Protein AF-A0A9D4EEW9-F1 (afdb_monomer_lite)

Structure (mmCIF, N/CA/C/O backbone):
data_AF-A0A9D4EEW9-F1
#
_entry.id   AF-A0A9D4EEW9-F1
#
loop_
_atom_site.group_PDB
_atom_site.id
_atom_site.type_symbol
_atom_site.label_atom_id
_atom_site.label_alt_id
_atom_site.label_comp_id
_atom_site.label_asym_id
_atom_site.label_entity_id
_atom_site.label_seq_id
_atom_site.pdbx_PDB_ins_code
_atom_site.Cartn_x
_atom_site.Cartn_y
_atom_site.Cartn_z
_atom_site.occupancy
_atom_site.B_iso_or_equiv
_atom_site.auth_seq_id
_atom_site.auth_comp_id
_atom_site.auth_asym_id
_atom_site.auth_atom_id
_atom_site.pdbx_PDB_model_num
ATOM 1 N N . MET A 1 1 ? 6.931 -8.726 -40.936 1.00 43.47 1 MET A N 1
ATOM 2 C CA . MET A 1 1 ? 6.658 -7.958 -39.705 1.00 43.47 1 MET A CA 1
ATOM 3 C C . MET A 1 1 ? 7.820 -8.198 -38.766 1.00 43.47 1 MET A C 1
ATOM 5 O O . MET A 1 1 ? 7.999 -9.318 -38.311 1.00 43.47 1 MET A O 1
ATOM 9 N N . THR A 1 2 ? 8.683 -7.208 -38.579 1.00 43.66 2 THR A N 1
ATOM 10 C CA . THR A 1 2 ? 9.798 -7.294 -37.635 1.00 43.66 2 THR A CA 1
ATOM 11 C C . THR A 1 2 ? 9.231 -7.143 -36.231 1.00 43.66 2 THR A C 1
ATOM 13 O O . THR A 1 2 ? 8.738 -6.078 -35.870 1.00 43.66 2 THR A O 1
ATOM 16 N N . VAL A 1 3 ? 9.260 -8.224 -35.452 1.00 52.47 3 VAL A N 1
ATOM 17 C CA . VAL A 1 3 ? 9.038 -8.158 -34.007 1.00 52.47 3 VAL A CA 1
ATOM 18 C C . VAL A 1 3 ? 10.222 -7.377 -33.454 1.00 52.47 3 VAL A C 1
ATOM 20 O O . VAL A 1 3 ? 11.323 -7.903 -33.313 1.00 52.47 3 VAL A O 1
ATOM 23 N N . GLN A 1 4 ? 10.038 -6.075 -33.265 1.00 56.97 4 GLN A N 1
ATOM 24 C CA . GLN A 1 4 ? 11.023 -5.258 -32.583 1.00 56.97 4 GLN A CA 1
ATOM 25 C C . GLN A 1 4 ? 11.020 -5.761 -31.140 1.00 56.97 4 GLN A C 1
ATOM 27 O O . GLN A 1 4 ? 10.039 -5.567 -30.425 1.00 56.97 4 GLN A O 1
ATOM 32 N N . ASN A 1 5 ? 12.057 -6.508 -30.752 1.00 61.94 5 ASN A N 1
ATOM 33 C CA . ASN A 1 5 ? 12.209 -6.998 -29.387 1.00 61.94 5 ASN A CA 1
ATOM 34 C C . ASN A 1 5 ? 12.212 -5.782 -28.458 1.00 61.94 5 ASN A C 1
ATOM 36 O O . ASN A 1 5 ? 13.200 -5.049 -28.390 1.00 61.94 5 ASN A O 1
ATOM 40 N N . ALA A 1 6 ? 11.082 -5.527 -27.802 1.00 70.56 6 ALA A N 1
ATOM 41 C CA . ALA A 1 6 ? 10.978 -4.459 -26.830 1.00 70.56 6 ALA A CA 1
ATOM 42 C C . ALA A 1 6 ? 11.908 -4.809 -25.665 1.00 70.56 6 ALA A C 1
ATOM 44 O O . ALA A 1 6 ? 11.765 -5.852 -25.026 1.00 70.56 6 ALA A O 1
ATOM 45 N N . VAL A 1 7 ? 12.907 -3.963 -25.429 1.00 78.56 7 VAL A N 1
ATOM 46 C CA . VAL A 1 7 ? 13.790 -4.102 -24.274 1.00 78.56 7 VAL A CA 1
ATOM 47 C C . VAL A 1 7 ? 13.032 -3.569 -23.068 1.00 78.56 7 VAL A C 1
ATOM 49 O O . VAL A 1 7 ? 12.778 -2.370 -22.968 1.00 78.56 7 VAL A O 1
ATOM 52 N N . TYR A 1 8 ? 12.650 -4.466 -22.163 1.00 83.25 8 TYR A N 1
ATOM 53 C CA . TYR A 1 8 ? 11.972 -4.102 -20.926 1.00 83.25 8 TYR A CA 1
ATOM 54 C C . TYR A 1 8 ? 13.001 -3.835 -19.837 1.00 83.25 8 TYR A C 1
ATOM 56 O O . TYR A 1 8 ? 13.790 -4.709 -19.477 1.00 83.25 8 TYR A O 1
ATOM 64 N N . ILE A 1 9 ? 12.978 -2.616 -19.309 1.00 86.69 9 ILE A N 1
ATOM 65 C CA . ILE A 1 9 ? 13.817 -2.216 -18.184 1.00 86.69 9 ILE A CA 1
ATOM 66 C C . ILE A 1 9 ? 12.969 -2.340 -16.911 1.00 86.69 9 ILE A C 1
ATOM 68 O O . ILE A 1 9 ? 11.866 -1.789 -16.872 1.00 86.69 9 ILE A O 1
ATOM 72 N N . PRO A 1 10 ? 13.440 -3.053 -15.871 1.00 89.88 10 PRO A N 1
ATOM 73 C CA . PRO A 1 10 ? 12.740 -3.115 -14.594 1.00 89.88 10 PRO A CA 1
ATOM 74 C C . PRO A 1 10 ? 12.556 -1.726 -13.974 1.00 89.88 10 PRO A C 1
ATOM 76 O O . PRO A 1 10 ? 13.435 -0.871 -14.086 1.00 89.88 10 PRO A O 1
ATOM 79 N N . CYS A 1 11 ? 11.453 -1.528 -13.249 1.00 92.12 11 CYS A N 1
ATOM 80 C CA . CYS A 1 11 ? 11.247 -0.303 -12.481 1.00 92.12 11 CYS A CA 1
ATOM 81 C C . CYS A 1 11 ? 12.386 -0.075 -11.474 1.00 92.12 11 CYS A C 1
ATOM 83 O O . CYS A 1 11 ? 12.859 -1.008 -10.813 1.00 92.12 11 CYS A O 1
ATOM 85 N N . GLN A 1 12 ? 12.814 1.180 -11.354 1.00 94.44 12 GLN A N 1
ATOM 86 C CA . GLN A 1 12 ? 13.804 1.594 -10.363 1.00 94.44 12 GLN A CA 1
ATOM 87 C C . GLN A 1 12 ? 13.201 1.561 -8.955 1.00 94.44 12 GLN A C 1
ATOM 89 O O . GLN A 1 12 ? 11.977 1.547 -8.792 1.00 94.44 12 GLN A O 1
ATOM 94 N N . GLU A 1 13 ? 14.054 1.541 -7.930 1.00 93.50 13 GLU A N 1
ATOM 95 C CA . GLU A 1 13 ? 13.582 1.678 -6.551 1.00 93.50 13 GLU A CA 1
ATOM 96 C C . GLU A 1 13 ? 12.758 2.959 -6.381 1.00 93.50 13 GLU A C 1
ATOM 98 O O . GLU A 1 13 ? 13.073 3.998 -6.958 1.00 93.50 13 GLU A O 1
ATOM 103 N N . GLY A 1 14 ? 11.660 2.866 -5.630 1.00 93.38 14 GLY A N 1
ATOM 104 C CA . GLY A 1 14 ? 10.712 3.972 -5.488 1.00 93.38 14 GLY A CA 1
ATOM 105 C C . GLY A 1 14 ? 9.769 4.167 -6.682 1.00 93.38 14 GLY A C 1
ATOM 106 O O . GLY A 1 14 ? 9.018 5.141 -6.693 1.00 93.38 14 GLY A O 1
ATOM 107 N N . THR A 1 15 ? 9.748 3.248 -7.657 1.00 95.88 15 THR A N 1
ATOM 108 C CA . THR A 1 15 ? 8.775 3.251 -8.763 1.00 95.88 15 THR A CA 1
ATOM 109 C C . THR A 1 15 ? 8.151 1.873 -8.999 1.00 95.88 15 THR A C 1
ATOM 111 O O . THR A 1 15 ? 8.751 0.847 -8.674 1.00 95.88 15 THR A O 1
ATOM 114 N N . TYR A 1 16 ? 6.952 1.841 -9.588 1.00 95.38 16 TYR A N 1
ATOM 115 C CA . TYR A 1 16 ? 6.202 0.611 -9.835 1.00 95.38 16 TYR A CA 1
ATOM 116 C C . TYR A 1 16 ? 5.394 0.639 -11.142 1.00 95.38 16 TYR A C 1
ATOM 118 O O . TYR A 1 16 ? 5.084 1.698 -11.688 1.00 95.38 16 TYR A O 1
ATOM 126 N N . SER A 1 17 ? 5.011 -0.539 -11.633 1.00 94.25 17 SER A N 1
ATOM 127 C CA . SER A 1 17 ? 3.988 -0.705 -12.670 1.00 94.25 17 SER A CA 1
ATOM 128 C C . SER A 1 17 ? 3.111 -1.907 -12.336 1.00 94.25 17 SER A C 1
ATOM 130 O O . SER A 1 17 ? 3.601 -3.032 -12.279 1.00 94.25 17 SER A O 1
ATOM 132 N N . SER A 1 18 ? 1.817 -1.681 -12.110 1.00 92.75 18 SER A N 1
ATOM 133 C CA . SER A 1 18 ? 0.863 -2.730 -11.713 1.00 92.75 18 SER A CA 1
ATOM 134 C C . SER A 1 18 ? 0.209 -3.459 -12.885 1.00 92.75 18 SER A C 1
ATOM 136 O O . SER A 1 18 ? -0.474 -4.461 -12.685 1.00 92.75 18 SER A O 1
ATOM 138 N N . ILE A 1 19 ? 0.408 -2.965 -14.106 1.00 89.81 19 ILE A N 1
ATOM 139 C CA . ILE A 1 19 ? -0.182 -3.518 -15.323 1.00 89.81 19 ILE A CA 1
ATOM 140 C C . ILE A 1 19 ? 0.891 -3.733 -16.386 1.00 89.81 19 ILE A C 1
ATOM 142 O O . ILE A 1 19 ? 1.909 -3.035 -16.422 1.00 89.81 19 ILE A O 1
ATOM 146 N N . TYR A 1 20 ? 0.642 -4.680 -17.289 1.00 87.19 20 TYR A N 1
ATOM 147 C CA . TYR A 1 20 ? 1.425 -4.803 -18.514 1.00 87.19 20 TYR A CA 1
ATOM 148 C C . TYR A 1 20 ? 1.217 -3.551 -19.361 1.00 87.19 20 TYR A C 1
ATOM 150 O O . TYR A 1 20 ? 0.097 -3.226 -19.749 1.00 87.19 20 TYR A O 1
ATOM 158 N N . THR A 1 21 ? 2.299 -2.826 -19.622 1.00 84.62 21 THR A N 1
ATOM 159 C CA . THR A 1 21 ? 2.236 -1.526 -20.282 1.00 84.62 21 THR A CA 1
ATOM 160 C C . THR A 1 21 ? 3.443 -1.306 -21.180 1.00 84.62 21 THR A C 1
ATOM 162 O O . THR A 1 21 ? 4.515 -1.868 -20.962 1.00 84.62 21 THR A O 1
ATOM 165 N N . GLN A 1 22 ? 3.253 -0.469 -22.198 1.00 85.50 22 GLN A N 1
ATOM 166 C CA . GLN A 1 22 ? 4.324 0.086 -23.028 1.00 85.50 22 GLN A CA 1
ATOM 167 C C . GLN A 1 22 ? 4.724 1.494 -22.555 1.00 85.50 22 GLN A C 1
ATOM 169 O O . GLN A 1 22 ? 5.369 2.245 -23.289 1.00 85.50 22 GLN A O 1
ATOM 174 N N . ALA A 1 23 ? 4.302 1.886 -21.347 1.00 82.00 23 ALA A N 1
ATOM 175 C CA . ALA A 1 23 ? 4.699 3.149 -20.748 1.00 82.00 23 ALA A CA 1
ATOM 176 C C . ALA A 1 23 ? 6.227 3.252 -20.703 1.00 82.00 23 ALA A C 1
ATOM 178 O O . ALA A 1 23 ? 6.926 2.315 -20.325 1.00 82.00 23 ALA A O 1
ATOM 179 N N . ARG A 1 24 ? 6.743 4.425 -21.076 1.00 84.81 24 ARG A N 1
ATOM 180 C CA . ARG A 1 24 ? 8.188 4.697 -21.071 1.00 84.81 24 ARG A CA 1
ATOM 181 C C . ARG A 1 24 ? 8.766 4.827 -19.659 1.00 84.81 24 ARG A C 1
ATOM 183 O O . ARG A 1 24 ? 9.981 4.815 -19.508 1.00 84.81 24 ARG A O 1
ATOM 190 N N . TYR A 1 25 ? 7.903 4.973 -18.653 1.00 88.31 25 TYR A N 1
ATOM 191 C CA . TYR A 1 25 ? 8.275 5.241 -17.270 1.00 88.31 25 TYR A CA 1
ATOM 192 C C . TYR A 1 25 ? 7.353 4.485 -16.313 1.00 88.31 25 TYR A C 1
ATOM 194 O O . TYR A 1 25 ? 6.155 4.346 -16.576 1.00 88.31 25 TYR A O 1
ATOM 202 N N . CYS A 1 26 ? 7.914 4.039 -15.191 1.00 93.88 26 CYS A N 1
ATOM 203 C CA . CYS A 1 26 ? 7.147 3.503 -14.073 1.00 93.88 26 CYS A CA 1
ATOM 204 C C . CYS A 1 26 ? 6.506 4.641 -13.263 1.00 93.88 26 CYS A C 1
ATOM 206 O O . CYS A 1 26 ? 6.995 5.771 -13.254 1.00 93.88 26 CYS A O 1
ATOM 208 N N . GLN A 1 27 ? 5.402 4.343 -12.584 1.00 94.88 27 GLN A N 1
ATOM 209 C CA . GLN A 1 27 ? 4.718 5.281 -11.696 1.00 94.88 27 GLN A CA 1
ATOM 210 C C . GLN A 1 27 ? 5.548 5.488 -10.418 1.00 94.88 27 GLN A C 1
ATOM 212 O O . GLN A 1 27 ? 6.118 4.517 -9.913 1.00 94.88 27 GLN A O 1
ATOM 217 N N . PRO A 1 28 ? 5.624 6.709 -9.862 1.00 95.00 28 PRO A N 1
ATOM 218 C CA . PRO A 1 28 ? 6.280 6.928 -8.579 1.00 95.00 28 PRO A CA 1
ATOM 219 C C . PRO A 1 28 ? 5.495 6.249 -7.450 1.00 95.00 28 PRO A C 1
ATOM 221 O O . PRO A 1 28 ? 4.264 6.300 -7.414 1.00 95.00 28 PRO A O 1
ATOM 224 N N . CYS A 1 29 ? 6.207 5.626 -6.514 1.00 93.69 29 CYS A N 1
ATOM 225 C CA . CYS A 1 29 ? 5.611 5.125 -5.283 1.00 93.69 29 CYS A CA 1
ATOM 226 C C . CYS A 1 29 ? 5.123 6.290 -4.416 1.00 93.69 29 CYS A C 1
ATOM 228 O O . CYS A 1 29 ? 5.799 7.311 -4.279 1.00 93.69 29 CYS A O 1
ATOM 230 N N . SER A 1 30 ? 3.993 6.102 -3.746 1.00 89.94 30 SER A N 1
ATOM 231 C CA . SER A 1 30 ? 3.577 6.994 -2.667 1.00 89.94 30 SER A CA 1
ATOM 232 C C . SER A 1 30 ? 4.481 6.781 -1.448 1.00 89.94 30 SER A C 1
ATOM 234 O O . SER A 1 30 ? 4.815 5.649 -1.093 1.00 89.94 30 SER A O 1
ATOM 236 N N . VAL A 1 31 ? 4.889 7.874 -0.802 1.00 83.69 31 VAL A N 1
ATOM 237 C CA . VAL A 1 31 ? 5.736 7.829 0.406 1.00 83.69 31 VAL A CA 1
ATOM 238 C C . VAL A 1 31 ? 4.887 7.587 1.655 1.00 83.69 31 VAL A C 1
ATOM 240 O O . VAL A 1 31 ? 5.297 6.879 2.574 1.00 83.69 31 VAL A O 1
ATOM 243 N N . THR A 1 32 ? 3.679 8.142 1.661 1.00 82.06 32 THR A N 1
ATOM 244 C CA . THR A 1 32 ? 2.727 8.101 2.769 1.00 82.06 32 THR A CA 1
ATOM 245 C C . THR A 1 32 ? 1.346 7.708 2.268 1.00 82.06 32 THR A C 1
ATOM 247 O O . THR A 1 32 ? 1.029 7.867 1.086 1.00 82.06 32 THR A O 1
ATOM 250 N N . CYS A 1 33 ? 0.518 7.201 3.181 1.00 78.06 33 CYS A N 1
ATOM 251 C CA . CYS A 1 33 ? -0.899 7.027 2.908 1.00 78.06 33 CYS A CA 1
ATOM 252 C C . CYS A 1 33 ? -1.555 8.401 2.713 1.00 78.06 33 CYS A C 1
ATOM 254 O O . CYS A 1 33 ? -1.257 9.323 3.486 1.00 78.06 33 CYS A O 1
ATOM 256 N N . PRO A 1 34 ? -2.369 8.575 1.660 1.00 68.31 34 PRO A N 1
ATOM 257 C CA . PRO A 1 34 ? -3.035 9.837 1.393 1.00 68.31 34 PRO A CA 1
ATOM 258 C C . PRO A 1 34 ? -4.039 10.120 2.512 1.00 68.31 34 PRO A C 1
ATOM 260 O O . PRO A 1 34 ? -5.115 9.539 2.543 1.00 68.31 34 PRO A O 1
ATOM 263 N N . ASN A 1 35 ? -3.700 11.033 3.426 1.00 65.25 35 ASN A N 1
ATOM 264 C CA . ASN A 1 35 ? -4.630 11.430 4.477 1.00 65.25 35 ASN A CA 1
ATOM 265 C C . ASN 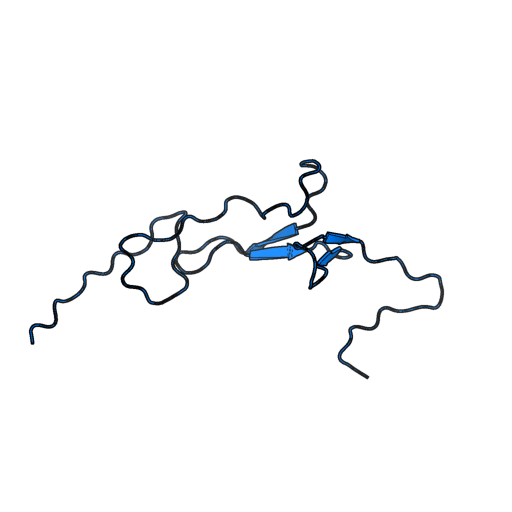A 1 35 ? -5.864 12.053 3.812 1.00 65.25 35 ASN A C 1
ATOM 267 O O . ASN A 1 35 ? -5.780 13.129 3.219 1.00 65.25 35 ASN A O 1
ATOM 271 N N . SER A 1 36 ? -6.992 11.346 3.856 1.00 57.56 36 SER A N 1
ATOM 272 C CA . SER A 1 36 ? -8.212 11.751 3.156 1.00 57.56 36 SER A CA 1
ATOM 273 C C . SER A 1 36 ? -8.841 13.013 3.751 1.00 57.56 36 SER A C 1
ATOM 275 O O . SER A 1 36 ? -9.715 13.604 3.126 1.00 57.56 36 SER A O 1
ATOM 277 N N . ASN A 1 37 ? -8.369 13.457 4.922 1.00 53.06 37 ASN A N 1
ATOM 278 C CA . ASN A 1 37 ? -8.804 14.677 5.580 1.00 53.06 37 ASN A CA 1
ATOM 279 C C . ASN A 1 37 ? -7.587 15.575 5.853 1.00 53.06 37 ASN A C 1
ATOM 281 O O . ASN A 1 37 ? -6.590 15.150 6.429 1.00 53.06 37 ASN A O 1
ATOM 285 N N . TYR A 1 38 ? -7.688 16.838 5.450 1.00 50.53 38 TYR A N 1
ATOM 286 C CA . TYR A 1 38 ? -6.661 17.887 5.528 1.00 50.53 38 TYR A CA 1
ATOM 287 C C . TYR A 1 38 ? -6.302 18.322 6.971 1.00 50.53 38 TYR A C 1
ATOM 289 O O . TYR A 1 38 ? -5.733 19.393 7.175 1.00 50.53 38 TYR A O 1
ATOM 297 N N . GLU A 1 39 ? -6.650 17.527 7.985 1.00 46.41 39 GLU A N 1
ATOM 298 C CA . GLU A 1 39 ? -6.523 17.884 9.396 1.00 46.41 39 GLU A CA 1
ATOM 299 C C . GLU A 1 39 ? -5.506 16.983 10.104 1.00 46.41 39 GLU A C 1
ATOM 301 O O . GLU A 1 39 ? -5.736 15.795 10.311 1.00 46.41 39 GLU A O 1
ATOM 306 N N . SER A 1 40 ? -4.382 17.626 10.437 1.00 45.84 40 SER A N 1
ATOM 307 C CA . SER A 1 40 ? -3.310 17.255 11.369 1.00 45.84 40 SER A CA 1
ATOM 308 C C . SER A 1 40 ? -2.610 15.895 11.199 1.00 45.84 40 SER A C 1
ATOM 310 O O . SER A 1 40 ? -3.185 14.815 11.121 1.00 45.84 40 SER A O 1
ATOM 312 N N . VAL A 1 41 ? -1.279 15.969 11.221 1.00 50.78 41 VAL A N 1
ATOM 313 C CA . VAL A 1 41 ? -0.330 14.850 11.090 1.00 50.78 41 VAL A CA 1
ATOM 314 C C . VAL A 1 41 ? -0.500 13.791 12.203 1.00 50.78 41 VAL A C 1
ATOM 316 O O . VAL A 1 41 ? -0.099 12.646 12.016 1.00 50.78 41 VAL A O 1
ATOM 319 N N . ASP A 1 42 ? -1.170 14.134 13.311 1.00 49.69 42 ASP A N 1
ATOM 320 C CA . ASP A 1 42 ? -1.466 13.234 14.439 1.00 49.69 42 ASP A CA 1
ATOM 321 C C . ASP A 1 42 ? -2.724 12.361 14.252 1.00 49.69 42 ASP A C 1
ATOM 323 O O . ASP A 1 42 ? -2.893 11.358 14.945 1.00 49.69 42 ASP A O 1
ATOM 327 N N . ASN A 1 43 ? -3.578 12.674 13.274 1.00 52.72 43 ASN A N 1
ATOM 328 C CA . ASN A 1 43 ? -4.801 11.932 12.955 1.00 52.72 43 ASN A CA 1
ATOM 329 C C . ASN A 1 43 ? -4.612 11.051 11.710 1.00 52.72 43 ASN A C 1
ATOM 331 O O . ASN A 1 43 ? -5.441 11.023 10.802 1.00 52.72 43 ASN A O 1
ATOM 335 N N . GLN A 1 44 ? -3.500 10.313 11.635 1.00 60.69 44 GLN A N 1
ATOM 336 C CA . GLN A 1 44 ? -3.332 9.296 10.595 1.00 60.69 44 GLN A CA 1
ATOM 337 C C . GLN A 1 44 ? -4.337 8.161 10.826 1.00 60.69 44 GLN A C 1
ATOM 339 O O . GLN A 1 44 ? -4.115 7.284 11.662 1.00 60.69 44 GLN A O 1
ATOM 344 N N . TRP A 1 45 ? -5.456 8.188 10.105 1.00 66.88 45 TRP A N 1
ATOM 345 C CA . TRP A 1 45 ? -6.491 7.151 10.158 1.00 66.88 45 TRP A CA 1
ATOM 346 C C . TRP A 1 45 ? -6.169 5.945 9.284 1.00 66.88 45 TRP A C 1
ATOM 348 O O . TRP A 1 45 ? -6.799 4.907 9.441 1.00 66.88 45 TRP A O 1
ATOM 358 N N . GLU A 1 46 ? -5.192 6.072 8.388 1.00 72.94 46 GLU A N 1
ATOM 359 C CA . GLU A 1 46 ? -4.712 5.000 7.526 1.00 72.94 46 GLU A CA 1
ATOM 360 C C . GLU A 1 46 ? -3.326 4.535 7.976 1.00 72.94 46 GLU A C 1
ATOM 362 O O . GLU A 1 46 ? -2.446 5.334 8.303 1.00 72.94 46 GLU A O 1
ATOM 367 N N . LEU A 1 47 ? -3.136 3.224 7.984 1.00 79.38 47 LEU A N 1
ATOM 368 C CA . LEU A 1 47 ? -1.883 2.547 8.247 1.00 79.38 47 LEU A CA 1
ATOM 369 C C . LEU A 1 47 ? -1.365 1.951 6.950 1.00 79.38 47 LEU A C 1
ATOM 371 O O . LEU A 1 47 ? -2.092 1.289 6.211 1.00 79.38 47 LEU A O 1
ATOM 375 N N . LYS A 1 48 ? -0.071 2.142 6.707 1.00 83.50 48 LYS A N 1
ATOM 376 C CA . LYS A 1 48 ? 0.628 1.450 5.634 1.00 83.50 48 LYS A CA 1
ATOM 377 C C . LYS A 1 48 ? 0.749 -0.030 5.997 1.00 83.50 48 LYS A C 1
ATOM 379 O O . LYS A 1 48 ? 1.519 -0.375 6.891 1.00 83.50 48 LYS A O 1
ATOM 384 N N . THR A 1 49 ? 0.021 -0.889 5.295 1.00 86.06 49 THR A N 1
ATOM 385 C CA . THR A 1 49 ? 0.050 -2.345 5.511 1.00 86.06 49 THR A CA 1
ATOM 386 C C . THR A 1 49 ? 1.022 -3.052 4.578 1.00 86.06 49 THR A C 1
ATOM 38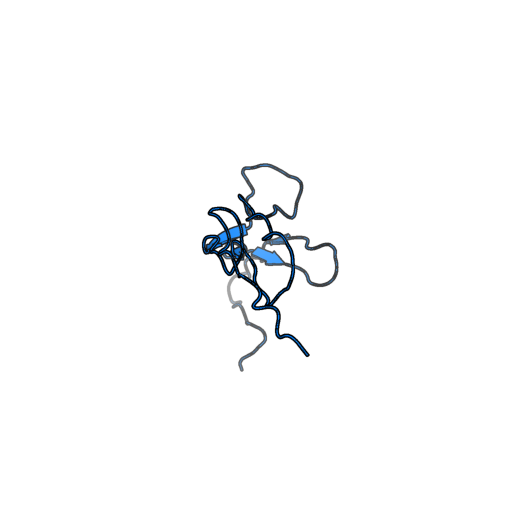8 O O . THR A 1 49 ? 1.531 -4.118 4.915 1.00 86.06 49 THR A O 1
ATOM 391 N N . SER A 1 50 ? 1.361 -2.434 3.442 1.00 88.62 50 SER A N 1
ATOM 392 C CA . SER A 1 50 ? 2.356 -2.968 2.511 1.00 88.62 50 SER A CA 1
ATOM 393 C C . SER A 1 50 ? 3.294 -1.897 1.963 1.00 88.62 50 SER A C 1
ATOM 395 O O . SER A 1 50 ? 2.922 -0.738 1.749 1.00 88.62 50 SER A O 1
ATOM 397 N N . ASN A 1 51 ? 4.538 -2.305 1.720 1.00 91.69 51 ASN A N 1
ATOM 398 C CA . ASN A 1 51 ? 5.557 -1.482 1.085 1.00 91.69 51 ASN A CA 1
ATOM 399 C C . ASN A 1 51 ? 5.392 -1.452 -0.436 1.00 91.69 51 ASN A C 1
ATOM 401 O O . ASN A 1 51 ? 4.848 -2.372 -1.042 1.00 91.69 51 ASN A O 1
ATOM 405 N N . CYS A 1 52 ? 5.903 -0.384 -1.050 1.00 92.62 52 CYS A N 1
ATOM 406 C CA . CYS A 1 52 ? 5.960 -0.307 -2.500 1.00 92.62 52 CYS A CA 1
ATOM 407 C C . CYS A 1 52 ? 6.940 -1.355 -3.032 1.00 92.62 52 CYS A C 1
ATOM 409 O O . CYS A 1 52 ? 8.018 -1.556 -2.469 1.00 92.62 52 CYS A O 1
ATOM 411 N N . THR A 1 53 ? 6.571 -1.991 -4.133 1.00 94.75 53 THR A N 1
ATOM 412 C CA . THR A 1 53 ? 7.410 -2.925 -4.880 1.00 94.75 53 THR A CA 1
ATOM 413 C C . THR A 1 53 ? 7.460 -2.482 -6.337 1.00 94.75 53 THR A C 1
ATOM 415 O O . THR A 1 53 ? 6.745 -1.573 -6.743 1.00 94.75 53 THR A O 1
ATOM 418 N N . ARG A 1 54 ? 8.251 -3.151 -7.179 1.00 93.94 54 ARG A N 1
ATOM 419 C CA . ARG A 1 54 ? 8.278 -2.839 -8.619 1.00 93.94 54 ARG A CA 1
ATOM 420 C C . ARG A 1 54 ? 6.941 -3.095 -9.327 1.00 93.94 54 ARG A C 1
ATOM 422 O O . ARG A 1 54 ? 6.750 -2.606 -10.437 1.00 93.94 54 ARG A O 1
ATOM 429 N N . THR A 1 55 ? 6.030 -3.847 -8.711 1.00 94.44 55 THR A N 1
ATOM 430 C CA . THR A 1 55 ? 4.737 -4.230 -9.298 1.00 94.44 55 THR A CA 1
ATOM 431 C C . THR A 1 55 ? 3.532 -3.665 -8.551 1.00 94.44 55 THR A C 1
ATOM 433 O O . THR A 1 55 ? 2.402 -3.820 -9.006 1.00 94.44 55 THR A O 1
ATOM 436 N N . SER A 1 56 ? 3.731 -2.987 -7.422 1.00 92.81 56 SER A N 1
ATOM 437 C CA . SER A 1 56 ? 2.635 -2.461 -6.610 1.00 92.81 56 SER A CA 1
ATOM 438 C C . SER A 1 56 ? 3.045 -1.191 -5.883 1.00 92.81 56 SER A C 1
ATOM 440 O O . SER A 1 56 ? 4.152 -1.110 -5.355 1.00 92.81 56 SER A O 1
ATOM 442 N N . ASN A 1 57 ? 2.129 -0.229 -5.777 1.00 93.19 57 ASN A N 1
ATOM 443 C CA . ASN A 1 57 ? 2.303 0.877 -4.841 1.00 93.19 57 ASN A CA 1
ATOM 444 C C . ASN A 1 57 ? 2.217 0.377 -3.385 1.00 93.19 57 ASN A C 1
ATOM 446 O O . ASN A 1 57 ? 1.943 -0.800 -3.131 1.00 93.19 57 ASN A O 1
ATOM 450 N N . ILE A 1 58 ? 2.413 1.281 -2.426 1.00 88.88 58 ILE A N 1
ATOM 451 C CA . ILE A 1 58 ? 2.044 1.036 -1.029 1.00 88.88 58 ILE A CA 1
ATOM 452 C C . ILE A 1 58 ? 0.554 0.679 -0.924 1.00 88.88 58 ILE A C 1
ATOM 454 O O . ILE A 1 58 ? -0.266 1.166 -1.706 1.00 88.88 58 ILE A O 1
ATOM 458 N N . VAL A 1 59 ? 0.211 -0.136 0.071 1.00 87.38 59 VAL A N 1
ATOM 459 C CA . VAL A 1 59 ? -1.184 -0.404 0.446 1.00 87.38 59 VAL A CA 1
ATOM 460 C C . VAL A 1 59 ? -1.450 0.261 1.785 1.00 87.38 59 VAL A C 1
ATOM 462 O O . VAL A 1 59 ? -0.621 0.182 2.696 1.00 87.38 59 VAL A O 1
ATOM 465 N N . CYS A 1 60 ? -2.591 0.933 1.865 1.00 82.94 60 CYS A N 1
ATOM 466 C CA . CYS A 1 60 ? -3.049 1.663 3.032 1.00 82.94 60 CYS A CA 1
ATOM 467 C C . CYS A 1 60 ? -4.414 1.123 3.443 1.00 82.94 60 CYS A C 1
ATOM 469 O O . CYS A 1 60 ? -5.299 0.971 2.601 1.00 82.94 60 CYS A O 1
ATOM 471 N N . GLU A 1 61 ? -4.569 0.834 4.727 1.00 79.25 61 GLU A N 1
ATOM 472 C CA . GLU A 1 61 ? -5.821 0.369 5.316 1.00 79.25 61 GLU A CA 1
ATOM 473 C C . GLU A 1 61 ? -6.198 1.269 6.481 1.00 79.25 61 GLU A C 1
ATOM 475 O O . GLU A 1 61 ? -5.332 1.799 7.175 1.00 79.25 61 GLU A O 1
ATOM 480 N N . TYR A 1 62 ? -7.492 1.438 6.725 1.00 75.44 62 TYR A N 1
ATOM 481 C CA . TYR A 1 62 ? -7.948 2.201 7.878 1.00 75.44 62 TYR A CA 1
ATOM 482 C C . TYR A 1 62 ? -7.575 1.496 9.186 1.00 75.44 62 TYR A C 1
ATOM 484 O O . TYR A 1 62 ? -7.630 0.270 9.298 1.00 75.44 62 TYR A O 1
ATOM 492 N N . LYS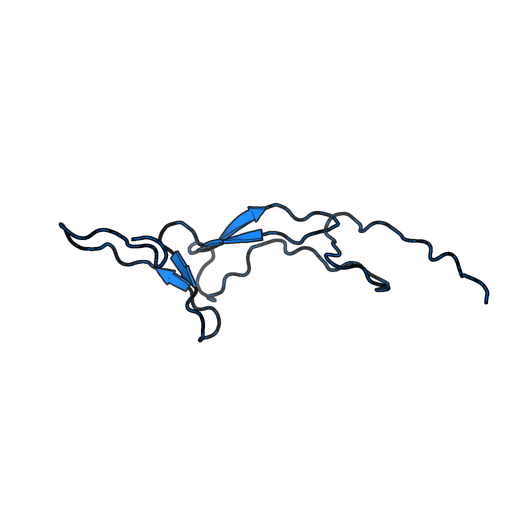 A 1 63 ? -7.215 2.284 10.202 1.00 75.75 63 LYS A N 1
ATOM 493 C CA . LYS A 1 63 ? -7.043 1.814 11.577 1.00 75.75 63 LYS A CA 1
ATOM 494 C C . LYS A 1 63 ? -8.308 1.095 12.037 1.00 75.75 63 LYS A C 1
ATOM 496 O O . LYS A 1 63 ? -9.420 1.452 11.651 1.00 75.75 63 LYS A O 1
ATOM 501 N N . ALA A 1 64 ? -8.139 0.111 12.917 1.00 73.25 64 ALA A N 1
ATOM 502 C CA . ALA A 1 64 ? -9.267 -0.565 13.543 1.00 73.25 64 ALA A CA 1
ATOM 503 C C . ALA A 1 64 ? -10.224 0.462 14.172 1.00 73.25 64 ALA A C 1
ATOM 505 O O . ALA A 1 64 ? -9.794 1.369 14.885 1.00 73.25 64 ALA A O 1
ATOM 506 N N . GLY A 1 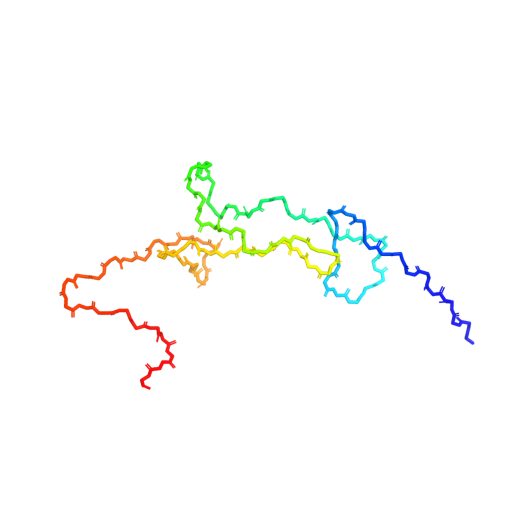65 ? -11.515 0.324 13.873 1.00 71.75 65 GLY A N 1
ATOM 507 C CA . GLY A 1 65 ? -12.529 1.293 14.283 1.00 71.75 65 GLY A CA 1
ATOM 508 C C . GLY A 1 65 ? -12.706 2.473 13.327 1.00 71.75 65 GLY A C 1
ATOM 509 O O . GLY A 1 65 ? -13.470 3.366 13.660 1.00 71.75 65 GLY A O 1
ATOM 510 N N . PHE A 1 66 ? -12.073 2.492 12.151 1.00 74.56 66 PHE A N 1
ATOM 511 C CA . PHE A 1 66 ? -12.305 3.492 11.103 1.00 74.56 66 PHE A CA 1
ATOM 512 C C . PHE A 1 66 ? -12.738 2.827 9.797 1.00 74.56 66 PHE A C 1
ATOM 514 O O . PHE A 1 66 ? -12.329 1.708 9.491 1.00 74.56 66 PHE A O 1
ATOM 521 N N . TRP A 1 67 ? -13.587 3.505 9.027 1.00 71.94 67 TRP A N 1
ATOM 522 C CA . TRP A 1 67 ? -14.053 3.023 7.726 1.00 71.94 67 TRP A CA 1
ATOM 523 C C . TRP A 1 67 ? -14.295 4.181 6.752 1.00 71.94 67 TRP A C 1
ATOM 525 O O . TRP A 1 67 ? -14.484 5.331 7.160 1.00 71.94 67 TRP A O 1
ATOM 535 N N . ARG A 1 68 ? -14.288 3.864 5.452 1.00 68.25 68 ARG A N 1
ATOM 536 C CA . ARG A 1 68 ? -14.563 4.817 4.371 1.00 68.25 68 ARG A CA 1
ATOM 537 C C . ARG A 1 68 ? -16.007 4.726 3.924 1.00 68.25 68 ARG A C 1
ATOM 539 O O . ARG A 1 68 ? -16.459 3.665 3.495 1.00 68.25 68 ARG A O 1
ATOM 546 N N . GLU A 1 69 ? -16.685 5.862 3.932 1.00 67.00 69 GLU A N 1
ATOM 547 C CA . GLU A 1 69 ? -18.019 5.975 3.361 1.00 67.00 69 GLU A CA 1
ATOM 548 C C . GLU A 1 69 ? -17.939 5.967 1.821 1.00 67.00 69 GLU A C 1
ATOM 550 O O . GLU A 1 69 ? -17.188 6.735 1.211 1.00 67.00 69 GLU A O 1
ATOM 555 N N . ILE A 1 70 ? -18.660 5.040 1.178 1.00 60.78 70 ILE A N 1
ATOM 556 C CA . ILE A 1 70 ? -18.722 4.930 -0.286 1.00 60.78 70 ILE A CA 1
ATOM 557 C C . ILE A 1 70 ? -19.786 5.915 -0.778 1.00 60.78 70 ILE A C 1
ATOM 559 O O . ILE A 1 70 ? -20.969 5.698 -0.544 1.00 60.78 70 ILE A O 1
ATOM 563 N N . GLY A 1 71 ? -19.378 6.984 -1.464 1.00 60.97 71 GLY A N 1
ATOM 564 C CA . GLY A 1 71 ? -20.305 7.943 -2.084 1.00 60.97 71 GLY A CA 1
ATOM 565 C C . GLY A 1 71 ? -19.836 9.393 -2.012 1.00 60.97 71 GLY A C 1
ATOM 566 O O . GLY A 1 71 ? -19.917 10.095 -3.012 1.00 60.97 71 GLY A O 1
ATOM 567 N N . ASP A 1 72 ? -19.244 9.804 -0.888 1.00 50.16 72 ASP A N 1
ATOM 568 C CA . ASP A 1 72 ? -18.801 11.184 -0.662 1.00 50.16 72 ASP A CA 1
ATOM 569 C C . ASP A 1 72 ? -17.294 11.253 -0.430 1.00 50.16 72 ASP A C 1
ATOM 571 O O . ASP A 1 72 ? -16.802 10.971 0.662 1.00 50.16 72 ASP A O 1
ATOM 575 N N . SER A 1 73 ? -16.552 11.628 -1.476 1.00 55.19 73 SER A N 1
ATOM 576 C CA . SER A 1 73 ? -15.168 12.144 -1.433 1.00 55.19 73 SER A CA 1
ATOM 577 C C . SER A 1 73 ? -14.104 11.316 -0.681 1.00 55.19 73 SER A C 1
ATOM 579 O O . SER A 1 73 ? -12.958 11.736 -0.586 1.00 55.19 73 SER A O 1
ATOM 581 N N . GLY A 1 74 ? -14.433 10.116 -0.192 1.00 57.53 74 GLY A N 1
ATOM 582 C CA . GLY A 1 74 ? -13.567 9.327 0.682 1.00 57.53 74 GLY A CA 1
ATOM 583 C C . GLY A 1 74 ? -13.457 9.835 2.119 1.00 57.53 74 GLY A C 1
ATOM 584 O O . GLY A 1 74 ? -12.403 9.672 2.727 1.00 57.53 74 GLY A O 1
ATOM 585 N N . ILE A 1 75 ? -14.525 10.416 2.676 1.00 62.22 75 ILE A N 1
ATOM 586 C CA . ILE A 1 75 ? -14.544 10.841 4.083 1.00 62.22 75 ILE A CA 1
ATOM 587 C C . ILE A 1 75 ? -14.370 9.617 5.003 1.00 62.22 75 ILE A C 1
ATOM 589 O O . ILE A 1 75 ? -15.092 8.621 4.902 1.00 62.22 75 ILE A O 1
ATOM 593 N N . CYS A 1 76 ? -13.397 9.707 5.912 1.00 62.28 76 CYS A N 1
ATOM 594 C CA . CYS A 1 76 ? -13.139 8.711 6.951 1.00 62.28 76 CYS A CA 1
ATOM 595 C C . CYS A 1 76 ? -14.098 8.909 8.138 1.00 62.28 76 CYS A C 1
ATOM 597 O O . CYS A 1 76 ? -14.267 10.033 8.621 1.00 62.28 76 CYS A O 1
ATOM 599 N N . ARG A 1 77 ? -14.710 7.826 8.629 1.00 65.94 77 ARG A N 1
ATOM 600 C CA . ARG A 1 77 ? -15.615 7.829 9.788 1.00 65.94 77 ARG A CA 1
ATOM 601 C C . ARG A 1 77 ? -15.089 6.911 10.887 1.00 65.94 77 ARG A C 1
ATOM 603 O O . ARG A 1 77 ? -14.720 5.768 10.623 1.00 65.94 77 ARG A O 1
ATOM 610 N N . GLN A 1 78 ? -15.132 7.390 12.128 1.00 68.62 78 GLN A N 1
ATOM 611 C CA . GLN A 1 78 ? -14.933 6.546 13.304 1.00 68.62 78 GLN A CA 1
ATOM 612 C C . GLN A 1 78 ? -16.179 5.676 13.518 1.00 68.62 78 GLN A C 1
ATOM 614 O O . GLN A 1 78 ? -17.309 6.170 13.545 1.00 68.62 78 GLN A O 1
ATOM 619 N N . GLY A 1 79 ? -15.977 4.372 13.649 1.00 64.38 79 GLY A N 1
ATOM 620 C CA . GLY A 1 79 ? -16.986 3.418 14.073 1.00 64.38 79 GLY A CA 1
ATOM 621 C C . GLY A 1 79 ? -17.481 3.786 15.467 1.00 64.38 79 GLY A C 1
ATOM 622 O O . GLY A 1 79 ? -16.690 4.067 16.365 1.00 64.38 79 GLY A O 1
ATOM 623 N N . LYS A 1 80 ? -18.802 3.816 15.642 1.00 63.91 80 LYS A N 1
ATOM 624 C CA . LYS A 1 80 ? -19.399 4.045 16.956 1.00 63.91 80 LYS A CA 1
ATOM 625 C C . LYS A 1 80 ? -19.174 2.818 17.835 1.00 63.91 80 LYS A C 1
ATOM 627 O O . LYS A 1 80 ? -19.406 1.695 17.391 1.00 63.91 80 LYS A O 1
ATOM 632 N N . GLU A 1 81 ? -18.778 3.041 19.084 1.00 59.19 81 GLU A N 1
ATOM 633 C CA . GLU A 1 81 ? -18.910 2.027 20.126 1.00 59.19 81 GLU A CA 1
ATOM 634 C C . GLU A 1 81 ? -20.404 1.736 20.312 1.00 59.19 81 GLU A C 1
ATOM 636 O O . GLU A 1 81 ? -21.211 2.650 20.502 1.00 59.19 81 GLU A O 1
ATOM 641 N N . TYR A 1 82 ? -20.798 0.470 20.195 1.00 55.84 82 TYR A N 1
ATOM 642 C CA . TYR A 1 82 ? -22.180 0.078 20.445 1.00 55.84 82 TYR A CA 1
ATOM 643 C C . TYR A 1 82 ? -22.376 -0.081 21.957 1.00 55.84 82 TYR A C 1
ATOM 645 O O . TYR A 1 82 ? -21.543 -0.679 22.638 1.00 55.84 82 TYR A O 1
ATOM 653 N N . GLY A 1 83 ? -23.463 0.484 22.491 1.00 53.53 83 GLY A N 1
ATOM 654 C CA . GLY A 1 83 ? -23.780 0.408 23.919 1.00 53.53 83 GLY A CA 1
ATOM 655 C C . GLY A 1 83 ? -23.911 -1.035 24.423 1.00 53.53 83 GLY A C 1
ATOM 656 O O . GLY A 1 83 ? -24.140 -1.964 23.646 1.00 53.53 83 GLY A O 1
ATOM 657 N N . GLN A 1 84 ? -23.788 -1.217 25.741 1.00 44.59 84 GLN A N 1
ATOM 658 C CA . GLN A 1 84 ? -23.841 -2.521 26.410 1.00 44.59 84 GLN A CA 1
ATOM 659 C C . GLN A 1 84 ? -25.013 -3.384 25.893 1.00 44.59 84 GLN A C 1
ATOM 661 O O . GLN A 1 84 ? -26.152 -2.925 25.834 1.00 44.59 84 GLN A O 1
ATOM 666 N N . GLY A 1 85 ? -24.723 -4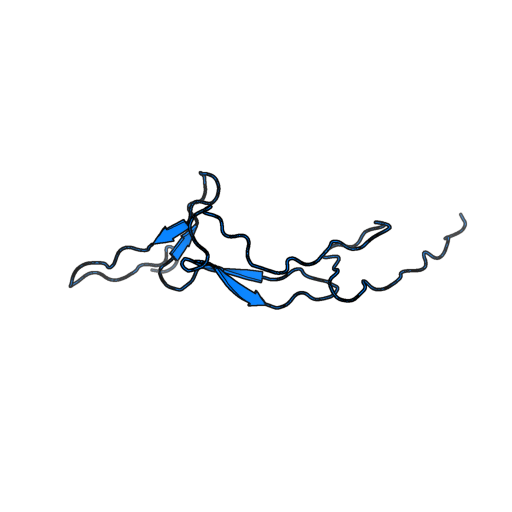.628 25.493 1.00 54.94 85 GLY A N 1
ATOM 667 C CA . GLY A 1 85 ? -25.714 -5.567 24.944 1.00 54.94 85 GLY A CA 1
ATOM 668 C C . GLY A 1 85 ? -25.813 -5.623 23.412 1.00 54.94 85 GLY A C 1
ATOM 669 O O . GLY A 1 85 ? -26.610 -6.403 22.901 1.00 54.94 85 GLY A O 1
ATOM 670 N N . HIS A 1 86 ? -25.003 -4.859 22.674 1.00 54.53 86 HIS A N 1
ATOM 671 C CA . HIS A 1 86 ? -24.966 -4.884 21.207 1.00 54.53 86 HIS A CA 1
ATOM 672 C C . HIS A 1 86 ? -23.612 -5.391 20.686 1.00 54.53 86 HIS A C 1
ATOM 674 O O . HIS A 1 86 ? -22.568 -5.103 21.267 1.00 54.53 86 HIS A O 1
ATOM 680 N N . GLY A 1 87 ? -23.630 -6.141 19.579 1.00 54.97 87 GLY A N 1
ATOM 681 C CA . GLY A 1 87 ? -22.440 -6.653 18.893 1.00 54.97 87 GLY A CA 1
ATOM 682 C C . GLY A 1 87 ? -22.313 -6.107 17.470 1.00 54.97 87 GLY A C 1
ATOM 683 O O . GLY A 1 87 ? -23.292 -5.665 16.870 1.00 54.97 87 GLY A O 1
ATOM 684 N N . VAL A 1 88 ? -21.100 -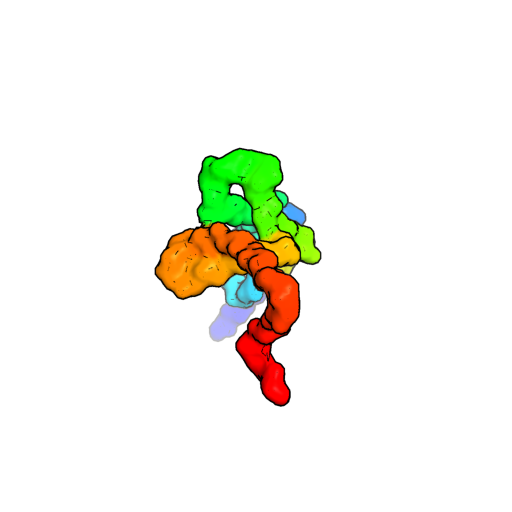6.146 16.918 1.00 59.88 88 VAL A N 1
ATOM 685 C CA . VAL A 1 88 ? -20.844 -5.756 15.525 1.00 59.88 88 VAL A CA 1
ATOM 686 C C . VAL A 1 88 ? -21.293 -6.887 14.604 1.00 59.88 88 VAL A C 1
ATOM 688 O O . VAL A 1 88 ? -20.798 -8.006 14.719 1.00 59.88 88 VAL A O 1
ATOM 691 N N . THR A 1 89 ? -22.195 -6.596 13.665 1.00 53.66 89 THR A N 1
ATOM 692 C CA . THR A 1 89 ? -22.478 -7.506 12.548 1.00 53.66 89 THR A CA 1
ATOM 693 C C . THR A 1 89 ? -21.702 -7.015 11.333 1.00 53.66 89 THR A C 1
ATOM 695 O O . THR A 1 89 ? -21.883 -5.890 10.870 1.00 53.66 89 THR A O 1
ATOM 698 N N . THR A 1 90 ? -20.783 -7.829 10.822 1.00 53.66 90 THR A N 1
ATOM 699 C CA . THR A 1 90 ? -20.291 -7.632 9.460 1.00 53.66 90 THR A CA 1
ATOM 700 C C . THR A 1 90 ? -21.432 -8.040 8.537 1.00 53.66 90 THR A C 1
ATOM 702 O O . THR A 1 90 ? -21.907 -9.174 8.608 1.00 53.66 90 THR A O 1
ATOM 705 N N . GLN A 1 91 ? -21.927 -7.124 7.700 1.00 42.91 91 GLN A N 1
ATOM 706 C CA . GLN A 1 91 ? -22.855 -7.502 6.633 1.00 42.91 91 GLN A CA 1
ATOM 707 C C . GLN A 1 91 ? -22.199 -8.623 5.817 1.00 42.91 91 GLN A C 1
ATOM 709 O O . GLN A 1 91 ? -21.228 -8.379 5.103 1.00 42.91 91 GLN A O 1
ATOM 714 N N . GLY A 1 92 ? -22.685 -9.859 5.969 1.00 42.22 92 GLY A N 1
ATOM 715 C CA . GLY A 1 92 ? -22.169 -10.984 5.196 1.00 42.22 92 GLY A CA 1
ATOM 716 C C . GLY A 1 92 ? -22.274 -12.388 5.784 1.00 42.22 92 GLY A C 1
ATOM 717 O O . GLY A 1 92 ? -22.086 -13.313 5.002 1.00 42.22 92 GLY A O 1
ATOM 718 N N . LYS A 1 93 ? -22.574 -12.612 7.073 1.00 33.41 93 LYS A N 1
ATOM 719 C CA . LYS A 1 93 ? -22.852 -13.977 7.573 1.00 33.41 93 LYS A CA 1
ATOM 720 C C . LYS A 1 93 ? -23.889 -13.998 8.698 1.00 33.41 93 LYS A C 1
ATOM 722 O O . LYS A 1 93 ? -23.614 -13.517 9.794 1.00 33.41 93 LYS A O 1
ATOM 727 N N . LEU A 1 94 ? -25.055 -14.567 8.380 1.00 36.38 94 LEU A N 1
ATOM 728 C CA . LEU A 1 94 ? -25.913 -15.294 9.321 1.00 36.38 94 LEU A CA 1
ATOM 729 C C . LEU A 1 94 ? -25.400 -16.733 9.428 1.00 36.38 94 LEU A C 1
ATOM 731 O O . LEU A 1 94 ? -24.921 -17.245 8.387 1.00 36.38 94 LEU A O 1
#

Secondary structure (DSSP, 8-state):
-------PPPPPTTEE--S----SSPEEPPSS---SSSS-TT---EEEEE--BTTB--EEEEPTTEEE-SSSTT-EEEPPPPPTT--PPPTT--

Foldseek 3Di:
DDPPPDDDDQADPQFAAQDDDPDPHGHGADPDDPPLDPDDPVPCQWDFPDPDDRNDHTDIDGDPQWDFDPPPSRDIDGHDDDPPPDDDDDPPDD

Radius of gyration: 19.91 Å; chains: 1; bounding box: 40×33×66 Å

Sequence (94 aa):
MTVQNAVYIPCQEGTYSSIYTQARYCQPCSVTCPNSNYESVDNQWELKTSNCTRTSNIVCEYKAGFWREIGDSGICRQGKEYGQGHGVTTQGKL

pLDDT: mean 71.83, std 17.48, range [33.41, 95.88]

InterPro domains:
  IPR001368 TNFR/NGFR cysteine-rich region [PS50050] (10-60)

Organism: Dreissena polymorpha (NCBI:txid45954)